Protein AF-A0A9N7N107-F1 (afdb_monomer_lite)

Foldseek 3Di:
DCVVVVVVCQQQDQDQLQRGGVVCLVPVDHDDDVVRPPPPPDPPDPDPVVVVVNVVSVVSSVVSNVVVVVVVCCVVCVPDDPDDDDVVDWDWDFDDPDQPDQDPNDDDPPDDRTDDRDD

Organism: Striga hermonthica (NCBI:txid68872)

pLDDT: mean 81.75, std 12.38, range [52.09, 97.12]

Radius of gyration: 25.06 Å; chains: 1; bounding box: 50×43×58 Å

Secondary structure (DSSP, 8-state):
--HHHHHHHHHHS-BTTTTB-HHHHHHSS---BTTB-TTTT-----SHHHHHHHHHHHHHHHHHHHHHHHHHHHHHHHT-------TT--EEEEPP--TT--BTTB-STT--SEEEEE-

Structure (mmCIF, N/CA/C/O backbone):
data_AF-A0A9N7N107-F1
#
_entry.id   AF-A0A9N7N107-F1
#
loop_
_atom_site.group_PDB
_atom_site.id
_atom_site.type_symbol
_atom_site.label_atom_id
_atom_site.label_a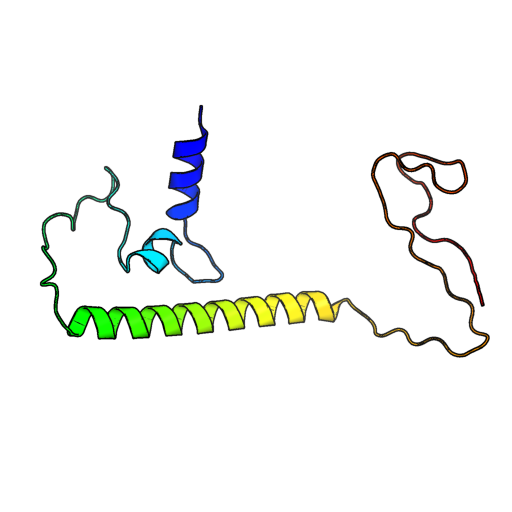lt_id
_atom_site.label_comp_id
_atom_site.label_asym_id
_atom_site.label_entity_id
_atom_site.label_seq_id
_atom_site.pdbx_PDB_ins_code
_atom_site.Cartn_x
_atom_site.Cartn_y
_atom_site.Cartn_z
_atom_site.occupancy
_atom_site.B_iso_or_equiv
_atom_site.auth_seq_id
_atom_site.auth_comp_id
_atom_site.auth_asym_id
_atom_site.auth_atom_id
_atom_site.pdbx_PDB_model_num
ATOM 1 N N . SER A 1 1 ? -5.199 25.669 -11.058 1.00 77.62 1 SER A N 1
ATOM 2 C CA . SER A 1 1 ? -5.452 24.364 -10.409 1.00 77.62 1 SER A CA 1
ATOM 3 C C . SER A 1 1 ? -4.115 23.656 -10.214 1.00 77.62 1 SER A C 1
ATOM 5 O O . SER A 1 1 ? -3.285 23.716 -11.107 1.00 77.62 1 SER A O 1
ATOM 7 N N . LEU A 1 2 ? -3.868 23.043 -9.049 1.00 92.62 2 LEU A N 1
ATOM 8 C CA . LEU A 1 2 ? -2.589 22.370 -8.719 1.00 92.62 2 LEU A CA 1
ATOM 9 C C . LEU A 1 2 ? -2.613 20.851 -8.958 1.00 92.62 2 LEU A C 1
ATOM 11 O O . LEU A 1 2 ? -1.586 20.190 -8.844 1.00 92.62 2 LEU A O 1
ATOM 15 N N . LEU A 1 3 ? -3.783 20.305 -9.294 1.00 95.00 3 LEU A N 1
ATOM 16 C CA . LEU A 1 3 ? -4.018 18.868 -9.417 1.00 95.00 3 LEU A CA 1
ATOM 17 C C . LEU A 1 3 ? -3.037 18.149 -10.369 1.00 95.00 3 LEU A C 1
ATOM 19 O O . LEU A 1 3 ? -2.500 17.129 -9.946 1.00 95.00 3 LEU A O 1
ATOM 23 N N . PRO A 1 4 ? -2.704 18.682 -11.566 1.00 91.81 4 PRO A N 1
ATOM 24 C CA . PRO A 1 4 ? -1.775 18.003 -12.476 1.00 91.81 4 PRO A CA 1
ATOM 25 C C . PRO A 1 4 ? -0.358 17.860 -11.903 1.00 91.81 4 PRO A C 1
ATOM 27 O O . PRO A 1 4 ? 0.306 16.850 -12.113 1.00 91.81 4 PRO A O 1
ATOM 30 N N . PHE A 1 5 ? 0.106 18.853 -11.138 1.00 89.25 5 PHE A N 1
ATOM 31 C CA . PHE A 1 5 ? 1.429 18.814 -10.510 1.00 89.25 5 PHE A CA 1
ATOM 32 C C . PHE A 1 5 ? 1.476 17.830 -9.341 1.00 89.25 5 PHE A C 1
ATOM 34 O O . PHE A 1 5 ? 2.474 17.137 -9.162 1.00 89.25 5 PHE A O 1
ATOM 41 N N . VAL A 1 6 ? 0.391 17.740 -8.564 1.00 93.88 6 VAL A N 1
ATOM 42 C CA . VAL A 1 6 ? 0.269 16.763 -7.472 1.00 93.88 6 VAL A CA 1
ATOM 43 C C . VAL A 1 6 ? 0.235 15.340 -8.024 1.00 93.88 6 VAL A C 1
ATOM 45 O O . VAL A 1 6 ? 0.939 14.475 -7.511 1.00 93.88 6 VAL A O 1
ATOM 48 N N . GLU A 1 7 ? -0.535 15.102 -9.086 1.00 92.88 7 GLU A N 1
ATOM 49 C CA . GLU A 1 7 ? -0.590 13.806 -9.764 1.00 92.88 7 GLU A CA 1
ATOM 50 C C . GLU A 1 7 ? 0.780 13.410 -10.327 1.00 92.88 7 GLU A C 1
ATOM 52 O O . GLU A 1 7 ? 1.251 12.297 -10.090 1.00 92.88 7 GLU A O 1
ATOM 57 N N . PHE A 1 8 ? 1.462 14.343 -11.000 1.00 90.44 8 PHE A N 1
ATOM 58 C CA . PHE A 1 8 ? 2.814 14.118 -11.500 1.00 90.44 8 PHE A CA 1
ATOM 59 C C . PHE A 1 8 ? 3.788 13.770 -10.367 1.00 90.44 8 PHE A C 1
ATOM 61 O O . PHE A 1 8 ? 4.532 12.798 -10.476 1.00 90.44 8 PHE A O 1
ATOM 68 N N . ALA A 1 9 ? 3.779 14.525 -9.266 1.00 91.00 9 ALA A N 1
ATOM 69 C CA . ALA A 1 9 ? 4.648 14.252 -8.126 1.00 91.00 9 ALA A CA 1
ATOM 70 C C . ALA A 1 9 ? 4.351 12.880 -7.499 1.00 91.00 9 ALA A C 1
ATOM 72 O O . ALA A 1 9 ? 5.279 12.127 -7.204 1.00 91.00 9 ALA A O 1
ATOM 73 N N . TYR A 1 10 ? 3.073 12.522 -7.342 1.00 92.81 10 TYR A N 1
ATOM 74 C CA . TYR A 1 10 ? 2.658 11.233 -6.786 1.00 92.81 10 TYR A CA 1
ATOM 75 C C . TYR A 1 10 ? 3.110 10.052 -7.656 1.00 92.81 10 TYR A C 1
ATOM 77 O O . TYR A 1 10 ? 3.730 9.119 -7.148 1.00 92.81 10 TYR A O 1
ATOM 85 N N . ASN A 1 11 ? 2.875 10.114 -8.970 1.00 92.62 11 ASN A N 1
ATOM 86 C CA . ASN A 1 11 ? 3.206 9.028 -9.899 1.00 92.62 11 ASN A CA 1
ATOM 87 C C . ASN A 1 11 ? 4.716 8.804 -10.071 1.00 92.62 11 ASN A C 1
ATOM 89 O O . ASN A 1 11 ? 5.128 7.710 -10.455 1.00 92.62 11 ASN A O 1
ATOM 93 N N . ASN A 1 12 ? 5.533 9.818 -9.779 1.00 90.88 12 ASN A N 1
ATOM 94 C CA . ASN A 1 12 ? 6.989 9.770 -9.925 1.00 90.88 12 ASN A CA 1
ATOM 95 C C . ASN A 1 12 ? 7.748 9.620 -8.602 1.00 90.88 12 ASN A C 1
ATOM 97 O O . ASN A 1 12 ? 8.967 9.466 -8.607 1.00 90.88 12 ASN A O 1
ATOM 101 N N . SER A 1 13 ? 7.051 9.655 -7.467 1.00 91.44 13 SER A N 1
ATOM 102 C CA . SER A 1 13 ? 7.672 9.427 -6.164 1.00 91.44 13 SER A CA 1
ATOM 103 C C . SER A 1 13 ? 7.871 7.937 -5.898 1.00 91.44 13 SER A C 1
ATOM 105 O O . SER A 1 13 ? 7.067 7.097 -6.301 1.00 91.44 13 SER A O 1
ATOM 107 N N . TYR A 1 14 ? 8.929 7.608 -5.157 1.00 92.19 14 TYR A N 1
ATOM 108 C CA . TYR A 1 14 ? 9.210 6.238 -4.740 1.00 92.19 14 TYR A CA 1
ATOM 109 C C . TYR A 1 14 ? 8.086 5.680 -3.857 1.00 92.19 14 TYR A C 1
ATOM 111 O O . TYR A 1 14 ? 7.740 6.265 -2.828 1.00 92.19 14 TYR A O 1
ATOM 119 N N . HIS A 1 15 ? 7.554 4.510 -4.219 1.00 93.88 15 HIS A N 1
ATOM 120 C CA . HIS A 1 15 ? 6.510 3.833 -3.460 1.00 93.88 15 HIS A CA 1
ATOM 121 C C . HIS A 1 15 ? 7.053 2.569 -2.780 1.00 93.88 15 HIS A C 1
ATOM 123 O O . HIS A 1 15 ? 7.367 1.566 -3.423 1.00 93.88 15 HIS A O 1
ATOM 129 N N . SER A 1 16 ? 7.112 2.580 -1.447 1.00 92.69 16 SER A N 1
ATOM 130 C CA . SER A 1 16 ? 7.769 1.539 -0.639 1.00 92.69 16 SER A CA 1
ATOM 131 C C . SER A 1 16 ? 7.232 0.117 -0.851 1.00 92.69 16 SER A C 1
ATOM 133 O O . SER A 1 16 ? 8.011 -0.832 -0.801 1.00 92.69 16 SER A O 1
ATOM 135 N N . SER A 1 17 ? 5.933 -0.058 -1.128 1.00 92.00 17 SER A N 1
ATOM 136 C CA . SER A 1 17 ? 5.339 -1.389 -1.354 1.00 92.00 17 SER A CA 1
ATOM 137 C C . SER A 1 17 ? 5.775 -2.051 -2.661 1.00 92.00 17 SER A C 1
ATOM 139 O O . SER A 1 17 ? 5.815 -3.274 -2.719 1.00 92.00 17 SER A O 1
ATOM 141 N N . ILE A 1 18 ? 6.085 -1.264 -3.696 1.00 90.31 18 ILE A N 1
ATOM 142 C CA . ILE A 1 18 ? 6.541 -1.761 -5.008 1.00 90.31 18 ILE A CA 1
ATOM 143 C C . ILE A 1 18 ? 8.038 -1.520 -5.224 1.00 90.31 18 ILE A C 1
ATOM 145 O O . ILE A 1 18 ? 8.603 -2.054 -6.172 1.00 90.31 18 ILE A O 1
ATOM 149 N N . GLN A 1 19 ? 8.684 -0.771 -4.325 1.00 92.06 19 GLN A N 1
ATOM 150 C CA . GLN A 1 19 ? 10.103 -0.410 -4.351 1.00 92.06 19 GLN A CA 1
ATOM 151 C C . GLN A 1 19 ? 10.549 0.277 -5.655 1.00 92.06 19 GLN A C 1
ATOM 153 O O . GLN A 1 19 ? 11.652 0.043 -6.142 1.00 92.06 19 GLN A O 1
ATOM 158 N N . MET A 1 20 ? 9.667 1.089 -6.236 1.00 92.31 20 MET A N 1
ATOM 159 C CA . MET A 1 20 ? 9.893 1.923 -7.424 1.00 92.31 20 MET A CA 1
ATOM 160 C C . MET A 1 20 ? 8.775 2.972 -7.515 1.00 92.31 20 MET A C 1
ATOM 162 O O . MET A 1 20 ? 7.845 2.948 -6.700 1.00 92.31 20 MET A O 1
ATOM 166 N N . ALA A 1 21 ? 8.846 3.899 -8.467 1.00 92.62 21 ALA A N 1
ATOM 167 C CA . ALA A 1 21 ? 7.738 4.819 -8.723 1.00 92.62 21 ALA A CA 1
ATOM 168 C C . ALA A 1 21 ? 6.586 4.126 -9.484 1.00 92.62 21 ALA A C 1
ATOM 170 O O . ALA A 1 21 ? 6.844 3.255 -10.319 1.00 92.62 21 ALA A O 1
ATOM 171 N N . PRO A 1 22 ? 5.312 4.510 -9.270 1.00 93.00 22 PRO A N 1
ATOM 172 C CA . PRO A 1 22 ? 4.193 4.009 -10.075 1.00 93.00 22 PRO A CA 1
ATOM 173 C C . PRO A 1 22 ? 4.392 4.187 -11.590 1.00 93.00 22 PRO A C 1
ATOM 175 O O . PRO A 1 22 ? 4.036 3.300 -12.362 1.00 93.00 22 PRO A O 1
ATOM 178 N N . TYR A 1 23 ? 5.007 5.293 -12.018 1.00 89.75 23 TYR A N 1
ATOM 179 C CA . TYR A 1 23 ? 5.370 5.522 -13.418 1.00 89.75 23 TYR A CA 1
ATOM 180 C C . TYR A 1 23 ? 6.367 4.476 -13.935 1.00 89.75 23 TYR A C 1
ATOM 182 O O . TYR A 1 23 ? 6.166 3.906 -15.006 1.00 89.75 23 TYR A O 1
ATOM 190 N N . GLU A 1 24 ? 7.417 4.188 -13.160 1.00 88.75 24 GLU A N 1
ATOM 191 C CA . GLU A 1 24 ? 8.420 3.169 -13.497 1.00 88.75 24 GLU A CA 1
ATOM 192 C C . GLU A 1 24 ? 7.787 1.782 -13.592 1.00 88.75 24 GLU A C 1
ATOM 194 O O . GLU A 1 24 ? 8.076 1.039 -14.523 1.00 88.75 24 GLU A O 1
ATOM 199 N N . ALA A 1 25 ? 6.866 1.462 -12.683 1.00 89.06 25 ALA A N 1
ATOM 200 C CA . ALA A 1 25 ? 6.134 0.202 -12.702 1.00 89.06 25 ALA A CA 1
ATOM 201 C C . ALA A 1 25 ? 5.244 0.044 -13.946 1.00 89.06 25 ALA A C 1
ATOM 203 O O . ALA A 1 25 ? 5.088 -1.067 -14.449 1.00 89.06 25 ALA A O 1
ATOM 204 N N . LEU A 1 26 ? 4.655 1.139 -14.437 1.00 86.25 26 LEU A N 1
ATOM 205 C CA . LEU A 1 26 ? 3.763 1.118 -15.598 1.00 86.25 26 LEU A CA 1
ATOM 206 C C . LEU A 1 26 ? 4.526 1.086 -16.927 1.00 86.25 26 LEU A C 1
ATOM 208 O O . LEU A 1 26 ? 4.132 0.370 -17.844 1.00 86.25 26 LEU A O 1
ATOM 212 N N . TYR A 1 27 ? 5.595 1.873 -17.043 1.00 82.88 27 TYR A N 1
ATOM 213 C CA . TYR A 1 27 ? 6.305 2.080 -18.308 1.00 82.88 27 TYR A CA 1
ATOM 214 C C . TYR A 1 27 ? 7.660 1.369 -18.385 1.00 82.88 27 TYR A C 1
ATOM 216 O O . TYR A 1 27 ? 8.321 1.444 -19.419 1.00 82.88 27 TYR A O 1
ATOM 224 N N . GLY A 1 28 ? 8.101 0.718 -17.305 1.00 80.00 28 GLY A N 1
ATOM 225 C CA . GLY A 1 28 ? 9.399 0.042 -17.223 1.00 80.00 28 GLY A CA 1
ATOM 226 C C . GLY A 1 28 ? 10.602 0.989 -17.280 1.00 80.00 28 GLY A C 1
ATOM 227 O O . GLY A 1 28 ? 11.721 0.543 -17.518 1.00 80.00 28 GLY A O 1
ATOM 228 N N . ARG A 1 29 ? 10.389 2.301 -17.116 1.00 78.81 29 ARG A N 1
ATOM 229 C CA . ARG A 1 29 ? 11.430 3.333 -17.226 1.00 78.81 29 ARG A CA 1
ATOM 230 C C . ARG A 1 29 ? 11.160 4.512 -16.303 1.00 78.81 29 ARG A C 1
ATOM 232 O O . ARG A 1 29 ? 10.009 4.793 -15.973 1.00 78.81 29 ARG A O 1
ATOM 239 N N . LYS A 1 30 ? 12.212 5.249 -15.955 1.00 82.12 30 LYS A N 1
ATOM 240 C CA . LYS A 1 30 ? 12.089 6.499 -15.195 1.00 82.12 30 LYS A CA 1
ATOM 241 C C . LYS A 1 30 ? 11.378 7.567 -16.022 1.00 82.12 30 LYS A C 1
ATOM 243 O O . LYS A 1 30 ? 11.501 7.599 -17.247 1.00 82.12 30 LYS A O 1
ATOM 248 N N . CYS A 1 31 ? 10.620 8.442 -15.366 1.00 78.25 31 CYS A N 1
ATOM 249 C CA . CYS A 1 31 ? 10.010 9.575 -16.053 1.00 78.25 31 CYS A CA 1
ATOM 250 C C . CYS A 1 31 ? 11.088 10.568 -16.483 1.00 78.25 31 CYS A C 1
ATOM 252 O O . CYS A 1 31 ? 11.860 11.047 -15.654 1.00 78.25 31 CYS A O 1
ATOM 254 N N . GLY A 1 32 ? 11.084 10.923 -17.769 1.00 71.31 32 GLY A N 1
ATOM 255 C CA . GLY A 1 32 ? 11.834 12.068 -18.271 1.00 71.31 32 GLY A CA 1
ATOM 256 C C . GLY A 1 32 ? 11.215 13.340 -17.705 1.00 71.31 32 GLY A C 1
ATOM 257 O O . GLY A 1 32 ? 10.146 13.765 -18.139 1.00 71.31 32 GLY A O 1
ATOM 258 N N . SER A 1 33 ? 11.842 13.911 -16.685 1.00 67.19 33 SER A N 1
ATOM 259 C CA . SER A 1 33 ? 11.516 15.254 -16.204 1.00 67.19 33 SER A CA 1
ATOM 260 C C . SER A 1 33 ? 12.571 16.223 -16.740 1.00 67.19 33 SER A C 1
ATOM 262 O O . SER A 1 33 ? 13.675 15.779 -17.045 1.00 67.19 33 SER A O 1
ATOM 264 N N . PRO A 1 34 ? 12.314 17.541 -16.808 1.00 62.72 34 PRO A N 1
ATOM 265 C CA . PRO A 1 34 ? 13.353 18.523 -17.140 1.00 62.72 34 PRO A CA 1
ATOM 266 C C . PRO A 1 34 ? 14.635 18.419 -16.288 1.00 62.72 34 PRO A C 1
ATOM 268 O O . PRO A 1 34 ? 15.668 18.940 -16.683 1.00 62.72 34 PRO A O 1
ATOM 271 N N . LEU A 1 35 ? 14.576 17.741 -15.133 1.00 59.19 35 LEU A N 1
ATOM 272 C CA . LEU A 1 35 ? 15.708 17.476 -14.240 1.00 59.19 35 LEU A CA 1
ATOM 273 C C . LEU A 1 35 ? 16.459 16.162 -14.544 1.00 59.19 35 LEU A C 1
ATOM 275 O O . LEU A 1 35 ? 17.530 15.948 -13.990 1.00 59.19 35 LEU A O 1
ATOM 279 N N . TYR A 1 36 ? 15.911 15.273 -15.379 1.00 56.34 36 TYR A N 1
ATOM 280 C CA . TYR A 1 36 ? 16.480 13.963 -15.715 1.00 56.34 36 TYR A CA 1
ATOM 281 C C . TYR A 1 36 ? 16.212 13.669 -17.200 1.00 56.34 36 TYR A C 1
ATOM 283 O O . TYR A 1 36 ? 15.189 13.080 -17.556 1.00 56.34 36 TYR A O 1
ATOM 291 N N . TRP A 1 37 ? 17.096 14.175 -18.067 1.00 58.31 37 TRP A N 1
ATOM 292 C CA . TRP A 1 37 ? 16.936 14.171 -19.531 1.00 58.31 37 TRP A CA 1
ATOM 293 C C . TRP A 1 37 ? 17.736 13.070 -20.246 1.00 58.31 37 TRP A C 1
ATOM 295 O O . TRP A 1 37 ? 17.815 13.071 -21.473 1.00 58.31 37 TRP A O 1
ATOM 305 N N . ASP A 1 38 ? 18.328 12.132 -19.507 1.00 55.44 38 ASP A N 1
ATOM 306 C CA . ASP A 1 38 ? 19.438 11.332 -20.040 1.00 55.44 38 ASP A CA 1
ATOM 307 C C . ASP A 1 38 ? 19.046 10.206 -21.019 1.00 55.44 38 ASP A C 1
ATOM 309 O O . ASP A 1 38 ? 19.911 9.736 -21.748 1.00 55.44 38 ASP A O 1
ATOM 313 N N . ASP A 1 39 ? 17.761 9.843 -21.161 1.00 54.31 39 ASP A N 1
ATOM 314 C CA . ASP A 1 39 ? 17.376 8.635 -21.929 1.00 54.31 39 ASP A CA 1
ATOM 315 C C . ASP A 1 39 ? 16.396 8.863 -23.099 1.00 54.31 39 ASP A C 1
ATOM 317 O O . ASP A 1 39 ? 15.944 7.911 -23.739 1.00 54.31 39 ASP A O 1
ATOM 321 N N . VAL A 1 40 ? 16.034 10.110 -23.431 1.00 54.03 40 VAL A N 1
ATOM 322 C CA . VAL A 1 40 ? 14.987 10.389 -24.449 1.00 54.03 40 VAL A CA 1
ATOM 323 C C . VAL A 1 40 ? 15.423 10.007 -25.883 1.00 54.03 40 VAL A C 1
ATOM 325 O O . VAL A 1 40 ? 14.603 9.983 -26.801 1.00 54.03 40 VAL A O 1
ATOM 328 N N . GLY A 1 41 ? 16.699 9.661 -26.090 1.00 52.09 41 GLY A N 1
ATOM 329 C CA . GLY A 1 41 ? 17.269 9.319 -27.397 1.00 52.09 41 GLY A CA 1
ATOM 330 C C . GLY A 1 41 ? 17.296 7.830 -27.760 1.00 52.09 41 GLY A C 1
ATOM 331 O O . GLY A 1 41 ? 17.405 7.510 -28.946 1.00 52.09 41 GLY A O 1
ATOM 332 N N . GLU A 1 42 ? 17.181 6.903 -26.803 1.00 53.09 42 GLU A N 1
ATOM 333 C CA . GL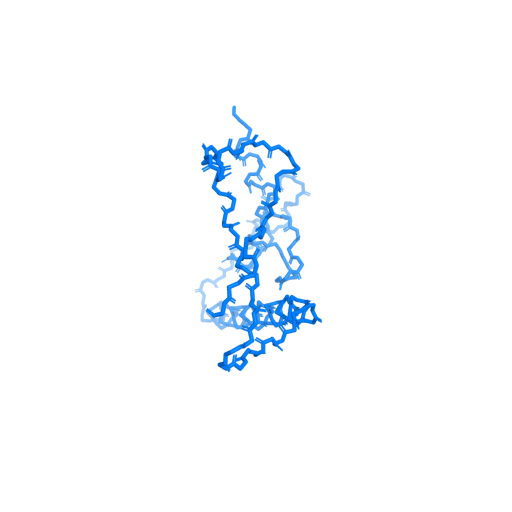U A 1 42 ? 17.273 5.473 -27.116 1.00 53.09 42 GLU A CA 1
ATOM 334 C C . GLU A 1 42 ? 15.915 4.937 -27.580 1.00 53.09 42 GLU A C 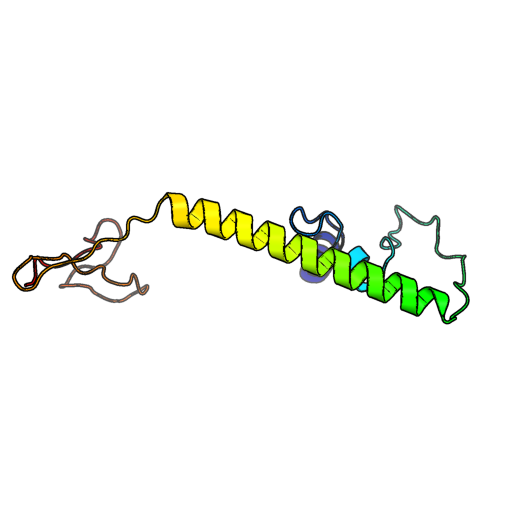1
ATOM 336 O O . GLU A 1 42 ? 15.039 4.533 -26.810 1.00 53.09 42 GLU A O 1
ATOM 341 N N . ARG A 1 43 ? 15.723 4.947 -28.899 1.00 55.00 43 ARG A N 1
ATOM 342 C CA . ARG A 1 43 ? 14.605 4.286 -29.569 1.00 55.00 43 ARG A CA 1
ATOM 343 C C . ARG A 1 43 ? 14.744 2.774 -29.347 1.00 55.00 43 ARG A C 1
ATOM 345 O O . ARG A 1 43 ? 15.320 2.080 -30.180 1.00 55.00 43 ARG A O 1
ATOM 352 N N . ARG A 1 44 ? 14.247 2.265 -28.210 1.00 59.16 44 ARG A N 1
ATOM 353 C CA . ARG A 1 44 ? 14.204 0.823 -27.927 1.00 59.16 44 ARG A CA 1
ATOM 354 C C . ARG A 1 44 ? 13.523 0.129 -29.101 1.00 59.16 44 ARG A C 1
ATOM 356 O O . ARG A 1 44 ? 12.379 0.432 -29.445 1.00 59.16 44 ARG A O 1
ATOM 363 N N . VAL A 1 45 ? 14.261 -0.770 -29.740 1.00 57.78 45 VAL A N 1
ATOM 364 C CA . VAL A 1 45 ? 13.758 -1.604 -30.826 1.00 57.78 45 VAL A CA 1
ATOM 365 C C . VAL A 1 45 ? 12.593 -2.418 -30.264 1.00 57.78 45 VAL A C 1
ATOM 367 O O . VAL A 1 45 ? 12.773 -3.227 -29.356 1.00 57.78 45 VAL A O 1
ATOM 370 N N . LEU A 1 46 ? 11.388 -2.148 -30.766 1.00 62.91 46 LEU A N 1
ATOM 371 C CA . LEU A 1 46 ? 10.155 -2.861 -30.436 1.00 62.91 46 LEU A CA 1
ATOM 372 C C . LEU A 1 46 ? 10.309 -4.320 -30.889 1.00 62.91 46 LEU A C 1
ATOM 374 O O . LEU A 1 46 ? 10.092 -4.636 -32.055 1.00 62.91 46 LEU A O 1
ATOM 378 N N . GLY A 1 47 ? 10.754 -5.194 -29.988 1.00 70.69 47 GLY A N 1
ATOM 379 C CA . GLY A 1 47 ? 11.014 -6.602 -30.280 1.00 70.69 47 GLY A CA 1
ATOM 380 C C . GLY A 1 47 ? 10.610 -7.537 -29.134 1.00 70.69 47 GLY A C 1
ATOM 381 O O . GLY A 1 47 ? 10.239 -7.065 -28.058 1.00 70.69 47 GLY A O 1
ATOM 382 N N . PRO A 1 48 ? 10.710 -8.865 -29.337 1.00 77.00 48 PRO A N 1
ATOM 383 C CA . PRO A 1 48 ? 10.279 -9.889 -28.374 1.00 77.00 48 PRO A CA 1
ATOM 384 C C . PRO A 1 48 ? 10.904 -9.750 -26.978 1.00 77.00 48 PRO A C 1
ATOM 386 O O . PRO A 1 48 ? 10.229 -9.980 -25.981 1.00 77.00 48 PRO A O 1
ATOM 389 N N . LYS A 1 49 ? 12.153 -9.270 -26.902 1.00 76.38 49 LYS A N 1
ATOM 390 C CA . LYS A 1 49 ? 12.869 -9.019 -25.639 1.00 76.38 49 LYS A CA 1
ATOM 391 C C . LYS A 1 49 ? 12.143 -8.047 -24.706 1.00 76.38 49 LYS A C 1
ATOM 393 O O . LYS A 1 49 ? 12.158 -8.236 -23.498 1.00 76.38 49 LYS A O 1
ATOM 398 N N . LEU A 1 50 ? 11.465 -7.034 -25.251 1.00 75.38 50 LEU A N 1
ATOM 399 C CA . LEU A 1 50 ? 10.697 -6.091 -24.434 1.00 75.38 50 LEU A CA 1
ATOM 400 C C . LEU A 1 50 ? 9.501 -6.786 -23.772 1.00 75.38 50 LEU A C 1
ATOM 402 O O . LEU A 1 50 ? 9.158 -6.479 -22.636 1.00 75.38 50 LEU A O 1
ATOM 406 N N . ILE A 1 51 ? 8.871 -7.731 -24.473 1.00 79.31 51 ILE A N 1
ATOM 407 C CA . ILE A 1 51 ? 7.738 -8.489 -23.938 1.00 79.31 51 ILE A CA 1
ATOM 408 C C . ILE A 1 51 ? 8.215 -9.349 -22.764 1.00 79.31 51 ILE A C 1
ATOM 410 O O . ILE A 1 51 ? 7.605 -9.301 -21.700 1.00 79.31 51 ILE A O 1
ATOM 414 N N . GLU A 1 52 ? 9.336 -10.053 -22.916 1.00 82.75 52 GLU A N 1
ATOM 415 C CA . GLU A 1 52 ? 9.952 -10.841 -21.838 1.00 82.75 52 GLU A CA 1
ATOM 416 C C . GLU A 1 52 ? 10.286 -9.964 -20.616 1.00 82.75 52 GLU A C 1
ATOM 418 O O . GLU A 1 52 ? 9.800 -10.238 -19.518 1.00 82.75 52 GLU A O 1
ATOM 423 N N . GLU A 1 53 ? 10.982 -8.837 -20.819 1.00 80.75 53 GLU A N 1
ATOM 424 C CA . GLU A 1 53 ? 11.305 -7.872 -19.753 1.00 80.75 53 GLU A CA 1
ATOM 425 C C . GLU A 1 53 ? 10.051 -7.339 -19.036 1.00 80.75 53 GLU A C 1
ATOM 427 O O . GLU A 1 53 ? 10.052 -7.159 -17.813 1.00 80.75 53 GLU A O 1
ATOM 432 N N . THR A 1 54 ? 8.966 -7.069 -19.773 1.00 81.25 54 THR A N 1
ATOM 433 C CA . THR A 1 54 ? 7.714 -6.576 -19.174 1.00 81.25 54 THR A CA 1
ATOM 434 C C . THR A 1 54 ? 7.009 -7.647 -18.348 1.00 81.25 54 THR A C 1
ATOM 436 O O . THR A 1 54 ? 6.486 -7.340 -17.277 1.00 81.25 54 THR A O 1
ATOM 439 N N . VAL A 1 55 ? 7.017 -8.905 -18.799 1.00 87.56 55 VAL A N 1
ATOM 440 C CA . VAL A 1 55 ? 6.426 -10.030 -18.061 1.00 87.56 55 VAL A CA 1
ATOM 441 C C . VAL A 1 55 ? 7.159 -10.244 -16.738 1.00 87.56 55 VAL A C 1
ATOM 443 O O . VAL A 1 55 ? 6.509 -10.369 -15.697 1.00 87.56 55 VAL A O 1
ATOM 446 N N . GLU A 1 56 ? 8.491 -10.200 -16.753 1.00 88.25 56 GLU A N 1
ATOM 447 C CA . GLU A 1 56 ? 9.315 -10.293 -15.543 1.00 88.25 56 GLU A CA 1
ATOM 448 C C . GLU A 1 56 ? 9.033 -9.147 -14.563 1.00 88.25 56 GLU A C 1
ATOM 450 O O . GLU A 1 56 ? 8.821 -9.382 -13.369 1.00 88.25 56 GLU A O 1
ATOM 455 N N . HIS A 1 57 ? 8.950 -7.907 -15.058 1.00 85.62 57 HIS A N 1
ATOM 456 C CA . HIS A 1 57 ? 8.609 -6.748 -14.228 1.00 85.62 57 HIS A CA 1
ATOM 457 C C . HIS A 1 57 ? 7.218 -6.866 -13.600 1.00 85.62 57 HIS A C 1
ATOM 459 O O . HIS A 1 57 ? 7.052 -6.581 -12.411 1.00 85.62 57 HIS A O 1
ATOM 465 N N . VAL A 1 58 ? 6.213 -7.3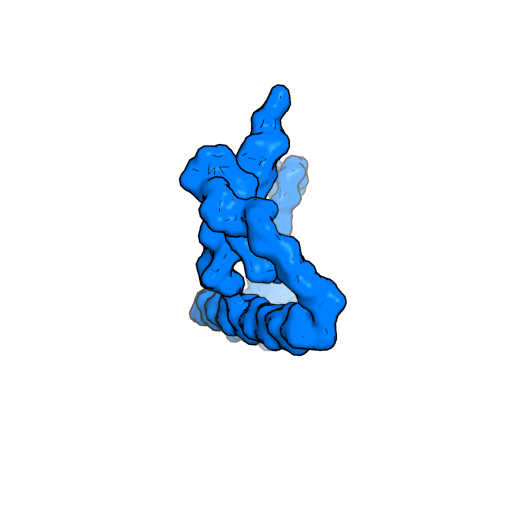06 -14.363 1.00 89.50 58 VAL A N 1
ATOM 466 C CA . VAL A 1 58 ? 4.849 -7.501 -13.849 1.00 89.50 58 VAL A CA 1
ATOM 467 C C . VAL A 1 58 ? 4.833 -8.551 -12.742 1.00 89.50 58 VAL A C 1
ATOM 469 O O . VAL A 1 58 ? 4.181 -8.346 -11.712 1.00 89.50 58 VAL A O 1
ATOM 472 N N . GLU A 1 59 ? 5.554 -9.656 -12.917 1.00 93.06 59 GLU A N 1
ATOM 473 C CA . GLU A 1 59 ? 5.624 -10.700 -11.899 1.00 93.06 59 GLU A CA 1
ATOM 474 C C . GLU A 1 59 ? 6.327 -10.201 -10.629 1.00 93.06 59 GLU A C 1
ATOM 476 O O . GLU A 1 59 ? 5.810 -10.382 -9.522 1.00 93.06 59 GLU A O 1
ATOM 481 N N . LEU A 1 60 ? 7.426 -9.455 -10.772 1.00 92.25 60 LEU A N 1
ATOM 482 C CA . LEU A 1 60 ? 8.115 -8.812 -9.653 1.00 92.25 60 LEU A CA 1
ATOM 483 C C . LEU A 1 60 ? 7.193 -7.854 -8.880 1.00 92.25 60 LEU A C 1
ATOM 485 O O . LEU A 1 60 ? 7.137 -7.897 -7.647 1.00 92.25 60 LEU A O 1
ATOM 489 N N . ILE A 1 61 ? 6.438 -7.003 -9.581 1.00 92.00 61 ILE A N 1
ATOM 490 C CA . ILE A 1 61 ? 5.497 -6.058 -8.960 1.00 92.00 61 ILE A CA 1
ATOM 491 C C . ILE A 1 61 ? 4.418 -6.815 -8.179 1.00 92.00 61 ILE A C 1
ATOM 493 O O . ILE A 1 61 ? 4.127 -6.468 -7.030 1.00 92.00 61 ILE A O 1
ATOM 497 N N . ARG A 1 62 ? 3.852 -7.884 -8.754 1.00 94.25 62 ARG A N 1
ATOM 498 C CA . ARG A 1 62 ? 2.852 -8.728 -8.079 1.00 94.25 62 ARG A CA 1
ATOM 499 C C . ARG A 1 62 ? 3.406 -9.354 -6.806 1.00 94.25 62 ARG A C 1
ATOM 501 O O . ARG A 1 62 ? 2.733 -9.326 -5.775 1.00 94.25 62 ARG A O 1
ATOM 508 N N . GLN A 1 63 ? 4.625 -9.885 -6.853 1.00 96.25 63 GLN A N 1
ATOM 509 C CA . GLN A 1 63 ? 5.284 -10.464 -5.683 1.00 96.25 63 GLN A CA 1
ATOM 510 C C . GLN A 1 63 ? 5.506 -9.420 -4.583 1.00 96.25 63 GLN A C 1
ATOM 512 O O . GLN A 1 63 ? 5.163 -9.660 -3.424 1.00 96.25 63 GLN A O 1
ATOM 517 N N . ARG A 1 64 ? 6.003 -8.228 -4.936 1.00 95.31 64 ARG A N 1
ATOM 518 C CA . ARG A 1 64 ? 6.210 -7.127 -3.981 1.00 95.31 64 ARG A CA 1
ATOM 519 C C . ARG A 1 64 ? 4.901 -6.670 -3.335 1.00 95.31 64 ARG A C 1
ATOM 521 O O . ARG A 1 64 ? 4.839 -6.537 -2.111 1.00 95.31 64 ARG A O 1
ATOM 528 N N . LEU A 1 65 ? 3.834 -6.525 -4.125 1.00 95.25 65 LEU A N 1
ATOM 529 C CA . LEU A 1 65 ? 2.502 -6.185 -3.618 1.00 95.25 65 LEU A CA 1
ATOM 530 C C . LEU A 1 65 ? 1.956 -7.248 -2.662 1.00 95.25 65 LEU A C 1
ATOM 532 O O . LEU A 1 65 ? 1.462 -6.889 -1.594 1.00 95.25 65 LEU A O 1
ATOM 536 N N . ARG A 1 66 ? 2.091 -8.540 -2.991 1.00 97.12 66 ARG A N 1
ATOM 537 C CA . ARG A 1 66 ? 1.696 -9.638 -2.090 1.00 97.12 66 ARG A CA 1
ATOM 538 C C . ARG A 1 66 ? 2.447 -9.561 -0.764 1.00 97.12 66 ARG A C 1
ATOM 540 O O . ARG A 1 66 ? 1.825 -9.622 0.290 1.00 97.12 66 ARG A O 1
ATOM 547 N N . THR A 1 67 ? 3.761 -9.352 -0.795 1.00 96.19 67 THR A N 1
ATOM 548 C CA . THR A 1 67 ? 4.571 -9.213 0.424 1.00 96.19 67 THR A CA 1
ATOM 549 C C . THR A 1 67 ? 4.142 -8.005 1.256 1.00 96.19 67 THR A C 1
ATOM 551 O O . THR A 1 67 ? 3.978 -8.120 2.471 1.00 96.19 67 THR A O 1
ATOM 554 N N . ALA A 1 68 ? 3.909 -6.850 0.628 1.00 95.44 68 ALA A N 1
ATOM 555 C CA . ALA A 1 68 ? 3.420 -5.662 1.323 1.00 95.44 68 ALA A CA 1
ATOM 556 C C . ALA A 1 68 ? 2.040 -5.899 1.959 1.00 95.44 68 ALA A C 1
ATOM 558 O O . ALA A 1 68 ? 1.835 -5.554 3.121 1.00 95.44 68 ALA A O 1
ATOM 559 N N . GLN A 1 69 ? 1.118 -6.542 1.236 1.00 96.19 69 GLN A N 1
ATOM 560 C CA . GLN A 1 69 ? -0.200 -6.922 1.747 1.00 96.19 69 GLN A CA 1
ATOM 561 C C . GLN A 1 69 ? -0.105 -7.886 2.929 1.00 96.19 69 GLN A C 1
ATOM 563 O O . GLN A 1 69 ? -0.741 -7.645 3.952 1.00 96.19 69 GLN A O 1
ATOM 568 N N . SER A 1 70 ? 0.730 -8.923 2.839 1.00 96.50 70 SER A N 1
ATOM 569 C CA . SER A 1 70 ? 0.964 -9.864 3.939 1.00 96.50 70 SER A CA 1
ATOM 570 C C . SER A 1 70 ? 1.519 -9.169 5.179 1.00 96.50 70 SER A C 1
ATOM 572 O O . SER A 1 70 ? 1.065 -9.445 6.286 1.00 96.50 70 SER A O 1
ATOM 574 N N . ARG A 1 71 ? 2.447 -8.215 5.014 1.00 93.81 71 ARG A N 1
ATOM 575 C CA . ARG A 1 71 ? 2.967 -7.404 6.128 1.00 93.81 71 ARG A CA 1
ATOM 576 C C . ARG A 1 71 ? 1.874 -6.550 6.763 1.00 93.81 71 ARG A C 1
ATOM 578 O O . ARG A 1 71 ? 1.716 -6.587 7.978 1.00 93.81 71 ARG A O 1
ATOM 585 N N . MET A 1 72 ? 1.098 -5.826 5.952 1.00 92.56 72 MET A N 1
ATOM 586 C CA . MET A 1 72 ? -0.020 -5.009 6.442 1.00 92.56 72 MET A CA 1
ATOM 587 C C . MET A 1 72 ? -1.047 -5.857 7.194 1.00 92.56 72 MET A C 1
ATOM 589 O O . MET A 1 72 ? -1.482 -5.466 8.275 1.00 92.56 72 MET A O 1
ATOM 593 N N . LYS A 1 73 ? -1.393 -7.029 6.649 1.00 93.69 73 LYS A N 1
ATOM 594 C CA . LYS A 1 73 ? -2.284 -7.996 7.290 1.00 93.69 73 LYS A CA 1
ATOM 595 C C . LYS A 1 73 ? -1.708 -8.468 8.622 1.00 93.69 73 LYS A C 1
ATOM 597 O O . LYS A 1 73 ? -2.382 -8.352 9.632 1.00 93.69 73 LYS A O 1
ATOM 602 N N . SER A 1 74 ? -0.451 -8.909 8.646 1.00 93.12 74 SER A N 1
ATOM 603 C CA . SER A 1 74 ? 0.208 -9.370 9.870 1.00 93.12 74 SER A CA 1
ATOM 604 C C . SER A 1 74 ? 0.214 -8.301 10.963 1.00 93.12 74 SER A C 1
ATOM 606 O O . SER A 1 74 ? -0.089 -8.619 12.107 1.00 93.12 74 SER A O 1
ATOM 608 N N . THR A 1 75 ? 0.527 -7.043 10.637 1.00 90.44 75 THR A N 1
ATOM 609 C CA . THR A 1 75 ? 0.477 -5.940 11.609 1.00 90.44 75 THR A CA 1
ATOM 610 C C . THR A 1 75 ? -0.951 -5.665 12.079 1.00 90.44 75 THR A C 1
ATOM 612 O O . THR A 1 75 ? -1.177 -5.472 13.271 1.00 90.44 75 THR A O 1
ATOM 615 N N . ALA A 1 76 ? -1.925 -5.649 11.164 1.00 88.19 76 ALA A N 1
ATOM 616 C CA . ALA A 1 76 ? -3.322 -5.401 11.506 1.00 88.19 76 ALA A CA 1
ATOM 617 C C . ALA A 1 76 ? -3.917 -6.515 12.382 1.00 88.19 76 ALA A C 1
ATOM 619 O O . ALA A 1 76 ? -4.659 -6.215 13.317 1.00 88.19 76 ALA A O 1
ATOM 620 N N . ASP A 1 77 ? -3.583 -7.770 12.089 1.00 91.12 77 ASP A N 1
ATOM 621 C CA . ASP A 1 77 ? -4.083 -8.951 12.790 1.00 91.12 77 ASP A CA 1
ATOM 622 C C . ASP A 1 77 ? -3.386 -9.143 14.142 1.00 91.12 77 ASP A C 1
ATOM 624 O O . ASP A 1 77 ? -4.031 -9.580 15.086 1.00 91.12 77 ASP A O 1
ATOM 628 N N . HIS A 1 78 ? -2.125 -8.720 14.300 1.00 86.50 78 HIS A N 1
ATOM 629 C CA . HIS A 1 78 ? -1.402 -8.814 15.579 1.00 86.50 78 HIS A CA 1
ATOM 630 C C . HIS A 1 78 ? -2.115 -8.104 16.746 1.00 86.50 78 HIS A C 1
ATOM 632 O O . HIS A 1 78 ? -1.959 -8.481 17.905 1.00 86.50 7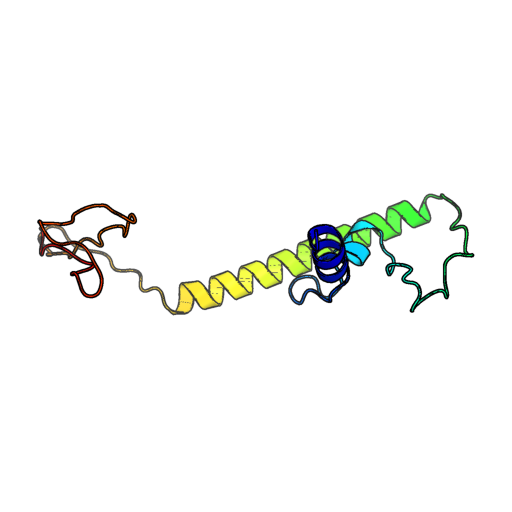8 HIS A O 1
ATOM 638 N N . HIS A 1 79 ? -2.919 -7.078 16.450 1.00 75.81 79 HIS A N 1
ATOM 639 C CA . HIS A 1 79 ? -3.698 -6.339 17.447 1.00 75.81 79 HIS A CA 1
ATOM 640 C C . HIS A 1 79 ? -5.162 -6.787 17.548 1.00 75.81 79 HIS A C 1
ATOM 642 O O . HIS A 1 79 ? -5.923 -6.219 18.335 1.00 75.81 79 HIS A O 1
ATOM 648 N N . ARG A 1 80 ? -5.580 -7.776 16.754 1.00 83.56 80 ARG A N 1
ATOM 649 C CA . ARG A 1 80 ? -6.918 -8.366 16.820 1.00 83.56 80 ARG A CA 1
ATOM 650 C C . ARG A 1 80 ? -6.862 -9.594 17.716 1.00 83.56 80 ARG A C 1
ATOM 652 O O . ARG A 1 80 ? -5.932 -10.386 17.647 1.00 83.56 80 ARG A O 1
ATOM 659 N N . ARG A 1 81 ? -7.858 -9.729 18.584 1.00 81.50 81 ARG A N 1
ATOM 660 C CA . ARG A 1 81 ? -8.092 -10.954 19.346 1.00 81.50 81 ARG A CA 1
ATOM 661 C C . ARG A 1 81 ? -9.356 -11.570 18.791 1.00 81.50 81 ARG A C 1
ATOM 663 O O . ARG A 1 81 ? -10.356 -10.860 18.671 1.00 81.50 81 ARG A O 1
ATOM 670 N N . ASP A 1 82 ? -9.298 -12.853 18.475 1.00 79.75 82 ASP A N 1
ATOM 671 C CA . ASP A 1 82 ? -10.512 -13.610 18.225 1.00 79.75 82 ASP A CA 1
ATOM 672 C C . ASP A 1 82 ? -11.238 -13.736 19.564 1.00 79.75 82 ASP A C 1
ATOM 674 O O . ASP A 1 82 ? -10.748 -14.361 20.503 1.00 79.75 82 ASP A O 1
ATOM 678 N N . ILE A 1 83 ? -12.361 -13.030 19.678 1.00 83.19 83 ILE A N 1
ATOM 679 C CA . ILE A 1 83 ? -13.261 -13.120 20.823 1.00 83.19 83 ILE A CA 1
ATOM 680 C C . ILE A 1 83 ? -14.437 -13.959 20.346 1.00 83.19 83 ILE A C 1
ATOM 682 O O . ILE A 1 83 ? -15.143 -13.568 19.415 1.00 83.19 83 ILE A O 1
ATOM 686 N N . GLN A 1 84 ? -14.602 -15.124 20.957 1.00 85.62 84 GLN A N 1
ATOM 687 C CA . GLN A 1 84 ? -15.792 -15.950 20.816 1.00 85.62 84 GLN A CA 1
ATOM 688 C C . GLN A 1 84 ? -16.665 -15.711 22.045 1.00 85.62 84 GLN A C 1
ATOM 690 O O . GLN A 1 84 ? -16.126 -15.487 23.126 1.00 85.62 84 GLN A O 1
ATOM 695 N N . PHE A 1 85 ? -17.980 -15.715 21.849 1.00 86.31 85 PHE A N 1
ATOM 696 C CA . PHE A 1 85 ? -18.958 -15.585 22.924 1.00 86.31 85 PHE A CA 1
ATOM 697 C C . PHE A 1 85 ? -19.774 -16.876 22.997 1.00 86.31 85 PHE A C 1
ATOM 699 O O . PHE A 1 85 ? -20.162 -17.407 21.950 1.00 86.31 85 PHE A O 1
ATOM 706 N N . GLU A 1 86 ? -20.026 -17.378 24.202 1.00 90.69 86 GLU A N 1
ATOM 707 C CA . GLU A 1 86 ? -20.954 -18.491 24.426 1.00 90.69 86 GLU A CA 1
ATOM 708 C C . GLU A 1 86 ? -22.405 -18.000 24.547 1.00 90.69 86 GLU A C 1
ATOM 710 O O . GLU A 1 86 ? -22.674 -16.832 24.827 1.00 90.69 86 GLU A O 1
ATOM 715 N N . VAL A 1 87 ? -23.371 -18.900 24.326 1.00 89.44 87 VAL A N 1
ATOM 716 C CA . VAL A 1 87 ? -24.793 -18.578 24.525 1.00 89.44 87 VAL A CA 1
ATOM 717 C C . VAL A 1 87 ? -25.019 -18.274 26.008 1.00 89.44 87 VAL A C 1
ATOM 719 O O . VAL A 1 87 ? -24.757 -19.129 26.852 1.00 89.44 87 VAL A O 1
ATOM 722 N N . GLY A 1 88 ? -25.505 -17.070 26.316 1.00 90.31 88 GLY A N 1
ATOM 723 C CA . GLY A 1 88 ? -25.669 -16.581 27.688 1.00 90.31 88 GLY A CA 1
ATOM 724 C C . GLY A 1 88 ? -24.581 -15.600 28.146 1.00 90.31 88 GLY A C 1
ATOM 725 O O . GLY A 1 88 ? -24.722 -14.984 29.205 1.00 90.31 88 GLY A O 1
ATOM 726 N N . GLU A 1 89 ? -23.501 -15.415 27.376 1.00 93.25 89 GLU A N 1
ATOM 727 C CA . GLU A 1 89 ? -22.487 -14.401 27.671 1.00 93.25 89 GLU A CA 1
ATOM 728 C C . GLU A 1 89 ? -22.900 -13.024 27.169 1.00 93.25 89 GLU A C 1
ATOM 730 O O . GLU A 1 89 ? -23.304 -12.851 26.020 1.00 93.25 89 GLU A O 1
ATOM 735 N N . GLN A 1 90 ? -22.715 -12.006 28.010 1.00 91.19 90 GLN A N 1
ATOM 736 C CA . GLN A 1 90 ? -23.091 -10.665 27.606 1.00 91.19 90 GLN A CA 1
ATOM 737 C C . GLN A 1 90 ? -21.995 -9.955 26.800 1.00 91.19 90 GLN A C 1
ATOM 739 O O . GLN A 1 90 ? -20.840 -9.860 27.224 1.00 91.19 90 GLN A O 1
ATOM 744 N N . ALA A 1 91 ? -22.375 -9.353 25.674 1.00 89.81 91 ALA A N 1
ATOM 745 C CA . ALA A 1 91 ? -21.482 -8.622 24.785 1.00 89.81 91 ALA A CA 1
ATOM 746 C C . ALA A 1 91 ? -21.890 -7.151 24.619 1.00 89.81 91 ALA A C 1
ATOM 748 O O . ALA A 1 91 ? -23.063 -6.769 24.646 1.00 89.81 91 ALA A O 1
ATOM 749 N N . PHE A 1 92 ? -20.892 -6.298 24.388 1.00 89.50 92 PHE A N 1
ATOM 750 C CA . PHE A 1 92 ? -21.110 -4.913 23.985 1.00 89.50 92 PHE A CA 1
ATOM 751 C C . PHE A 1 92 ? -21.032 -4.780 22.462 1.00 89.50 92 PHE A C 1
ATOM 753 O O . PHE A 1 92 ? -19.998 -5.060 21.852 1.00 89.50 92 PHE A O 1
ATOM 760 N N . LEU A 1 93 ? -22.089 -4.263 21.835 1.00 86.12 93 LEU A N 1
ATOM 761 C CA . LEU A 1 93 ? -22.120 -4.038 20.394 1.00 86.12 93 LEU A CA 1
ATOM 762 C C . LEU A 1 93 ? -21.475 -2.693 20.043 1.00 86.12 93 LEU A C 1
ATOM 764 O O . LEU A 1 93 ? -21.862 -1.636 20.549 1.00 86.12 93 LEU A O 1
ATOM 768 N N . ARG A 1 94 ? -20.496 -2.709 19.134 1.00 84.38 94 ARG A N 1
ATOM 769 C CA . ARG A 1 94 ? -19.878 -1.487 18.606 1.00 84.38 94 ARG A CA 1
ATOM 770 C C . ARG A 1 94 ? -20.829 -0.788 17.639 1.00 84.38 94 ARG A C 1
ATOM 772 O O . ARG A 1 94 ? -21.218 -1.350 16.622 1.00 84.38 94 ARG A O 1
ATOM 779 N N . VAL A 1 95 ? -21.119 0.484 17.887 1.00 78.38 95 VAL A N 1
ATOM 780 C CA . VAL A 1 95 ? -21.991 1.281 17.017 1.00 78.38 95 VAL A CA 1
ATOM 781 C C . VAL A 1 95 ? -21.161 1.990 15.946 1.00 78.38 95 VAL A C 1
ATOM 783 O O . VAL A 1 95 ? -20.188 2.689 16.257 1.00 78.38 95 VAL A O 1
ATOM 786 N N . SER A 1 96 ? -21.550 1.870 14.674 1.00 70.81 96 SER A N 1
ATOM 787 C CA . SER A 1 96 ? -20.861 2.548 13.571 1.00 70.81 96 SER A CA 1
ATOM 788 C C . SER A 1 96 ? -20.983 4.076 13.708 1.00 70.81 96 SER A C 1
ATOM 790 O O . SER A 1 96 ? -22.066 4.612 13.957 1.00 70.81 96 SER A O 1
ATOM 792 N N . PRO A 1 97 ? -19.872 4.831 13.623 1.00 65.94 97 PRO A N 1
ATOM 793 C CA . PRO A 1 97 ? -19.915 6.279 13.674 1.00 65.94 97 PRO A CA 1
ATOM 794 C C . PRO A 1 97 ? -20.289 6.856 12.317 1.00 65.94 97 PRO A C 1
ATOM 796 O O . PRO A 1 97 ? -19.444 7.405 11.619 1.00 65.94 97 PRO A O 1
ATOM 799 N N . PHE A 1 98 ? -21.566 6.778 11.95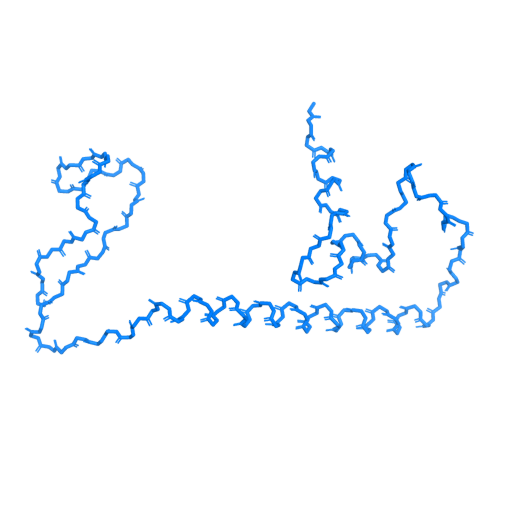6 1.00 66.88 98 PHE A N 1
ATOM 800 C CA . PHE A 1 98 ? -22.058 7.603 10.863 1.00 66.88 98 PHE A CA 1
ATOM 801 C C . PHE A 1 98 ? -22.130 9.063 11.313 1.00 66.88 98 PHE A C 1
ATOM 803 O O . PHE A 1 98 ? -22.711 9.411 12.347 1.00 66.88 98 PHE A O 1
ATOM 810 N N . ARG A 1 99 ? -21.480 9.936 10.542 1.00 62.66 99 ARG A N 1
ATOM 811 C CA . ARG A 1 99 ? -21.449 11.376 10.794 1.00 62.66 99 ARG A CA 1
ATOM 812 C C . ARG A 1 99 ? -22.877 11.916 10.706 1.00 62.66 99 ARG A C 1
ATOM 814 O O . ARG A 1 99 ? -23.509 11.820 9.667 1.00 62.66 99 ARG A O 1
ATOM 821 N N . GLY A 1 100 ? -23.373 12.493 11.798 1.00 60.50 100 GLY A N 1
ATOM 822 C CA . GLY A 1 100 ? -24.698 13.119 11.838 1.00 60.50 100 GLY A CA 1
ATOM 823 C C . GLY A 1 100 ? -25.827 12.254 12.394 1.00 60.50 100 GLY A C 1
ATOM 824 O O . GLY A 1 100 ? -26.889 12.798 12.678 1.00 60.50 100 GLY A O 1
ATOM 825 N N . VAL A 1 101 ? -25.585 10.965 12.643 1.00 64.81 101 VAL A N 1
ATOM 826 C CA . VAL A 1 101 ? -26.583 10.081 13.255 1.00 64.81 101 VAL A CA 1
ATOM 827 C C . VAL A 1 101 ? -26.618 10.313 14.768 1.00 64.81 101 VAL A C 1
ATOM 829 O O . VAL A 1 101 ? -25.589 10.237 15.447 1.00 64.81 101 VAL A O 1
ATOM 832 N N . ILE A 1 102 ? -27.803 10.633 15.295 1.00 59.78 102 ILE A N 1
ATOM 833 C CA . ILE A 1 102 ? -28.065 10.713 16.736 1.00 59.78 102 ILE A CA 1
ATOM 834 C C . ILE A 1 102 ? -28.088 9.279 17.273 1.00 59.78 102 ILE A C 1
ATOM 836 O O . ILE A 1 102 ? -28.869 8.456 16.806 1.00 59.78 102 ILE A O 1
ATOM 840 N N . ARG A 1 103 ? -27.226 8.969 18.246 1.00 68.19 103 ARG A N 1
ATOM 841 C CA . ARG A 1 103 ? -27.153 7.647 18.882 1.00 68.19 103 ARG A CA 1
ATOM 842 C C . ARG A 1 103 ? -27.697 7.753 20.293 1.00 68.19 103 ARG A C 1
ATOM 844 O O . ARG A 1 103 ? -27.127 8.494 21.087 1.00 68.19 103 ARG A O 1
ATOM 851 N N . PHE A 1 104 ? -28.779 7.040 20.605 1.00 67.25 104 PHE A N 1
ATOM 852 C CA . PHE A 1 104 ? -29.369 7.038 21.955 1.00 67.25 104 PHE A CA 1
ATOM 853 C C . PHE A 1 104 ? -29.614 8.462 22.490 1.00 67.25 104 PHE A C 1
ATOM 855 O O . PHE A 1 104 ? -29.293 8.784 23.631 1.00 67.25 104 PHE A O 1
ATOM 862 N N . GLY A 1 105 ? -30.083 9.359 21.614 1.00 67.81 105 GLY A N 1
ATOM 863 C CA . GLY A 1 105 ? -30.334 10.766 21.943 1.00 67.81 105 GLY A CA 1
ATOM 864 C C . GLY A 1 105 ? -29.092 11.661 22.076 1.00 67.81 105 GLY A C 1
ATOM 865 O O . GLY A 1 105 ? -29.242 12.849 22.339 1.00 67.81 105 GLY A O 1
ATOM 866 N N . LYS A 1 106 ? -27.867 11.150 21.875 1.00 69.94 106 LYS A N 1
ATOM 867 C CA . LYS A 1 106 ? -26.616 11.924 21.994 1.00 69.94 106 LYS A CA 1
ATOM 868 C C . LYS A 1 106 ? -25.851 11.986 20.662 1.00 69.94 106 LYS A C 1
ATOM 870 O O . LYS A 1 106 ? -25.747 11.004 19.925 1.00 69.94 106 LYS A O 1
ATOM 875 N N . ARG A 1 107 ? -25.292 13.159 20.341 1.00 71.94 107 ARG A N 1
ATOM 876 C CA . ARG A 1 107 ? -24.489 13.438 19.132 1.00 71.94 107 ARG A CA 1
ATOM 877 C C . ARG A 1 107 ? -23.249 14.246 19.521 1.00 71.94 107 ARG A C 1
ATOM 879 O O . ARG A 1 107 ? -23.342 15.127 20.364 1.00 71.94 107 ARG A O 1
ATOM 886 N N . GLY A 1 108 ? -22.109 13.987 18.877 1.00 73.94 108 GLY A N 1
ATOM 887 C CA . GLY A 1 108 ? -20.889 14.792 19.048 1.00 73.94 108 GLY A CA 1
ATOM 888 C C . GLY A 1 108 ? -19.688 14.026 19.606 1.00 73.94 108 GLY A C 1
ATOM 889 O O . GLY A 1 108 ? -19.679 12.802 19.658 1.00 73.94 108 GLY A O 1
ATOM 890 N N . LYS A 1 109 ? -18.619 14.739 19.970 1.00 76.62 109 LYS A N 1
ATOM 891 C CA . LYS A 1 109 ? -17.416 14.120 20.552 1.00 76.62 109 LYS A CA 1
ATOM 892 C C . LYS A 1 109 ? -17.749 13.503 21.920 1.00 76.62 109 LYS A C 1
ATOM 894 O O . LYS A 1 109 ? -18.651 13.975 22.599 1.00 76.62 109 LYS A O 1
ATOM 899 N N . LEU A 1 110 ? -17.003 12.467 22.312 1.00 76.69 110 LEU A N 1
ATOM 900 C CA . LEU A 1 110 ? -17.107 11.787 23.617 1.00 76.69 110 LEU A CA 1
ATOM 901 C C . LEU A 1 110 ? -18.401 10.990 23.881 1.00 76.69 110 LEU A C 1
ATOM 903 O O . LEU A 1 110 ? -18.601 10.524 24.998 1.00 76.69 110 LEU A O 1
ATOM 907 N N . HIS A 1 111 ? -19.263 10.761 22.884 1.00 77.12 111 HIS A N 1
ATOM 908 C CA . HIS A 1 111 ? -20.364 9.809 23.072 1.00 77.12 111 HIS A CA 1
ATOM 909 C C . HIS A 1 111 ? -19.830 8.358 23.182 1.00 77.12 111 HIS A C 1
ATOM 911 O O . HIS A 1 111 ? -18.792 8.035 22.583 1.00 77.12 111 HIS A O 1
ATOM 917 N N . PRO A 1 112 ? -20.561 7.446 23.852 1.00 79.19 112 PRO A N 1
ATOM 918 C CA . PRO A 1 112 ? -20.217 6.026 23.886 1.00 79.19 112 PRO A CA 1
ATOM 919 C C . PRO A 1 112 ? -20.117 5.433 22.475 1.00 79.19 112 PRO A C 1
ATOM 921 O O . PRO A 1 112 ? -20.899 5.773 21.584 1.00 79.19 112 PRO A O 1
ATOM 924 N N . ARG A 1 113 ? -19.122 4.572 22.246 1.00 79.75 113 ARG A N 1
ATOM 925 C CA . ARG A 1 113 ? -18.939 3.850 20.969 1.00 79.75 113 ARG A CA 1
ATOM 926 C C . ARG A 1 113 ? -19.525 2.439 20.991 1.00 79.75 113 ARG A C 1
ATOM 928 O O . ARG A 1 113 ? -19.611 1.813 19.937 1.00 79.75 113 ARG A O 1
ATOM 935 N N . PHE A 1 114 ? -19.913 1.975 22.170 1.00 86.56 114 PHE A N 1
ATOM 936 C CA . PHE A 1 114 ? -20.435 0.646 22.439 1.00 86.56 114 PHE A CA 1
ATOM 937 C C . PHE A 1 114 ? -21.743 0.761 23.222 1.00 86.56 114 PHE A C 1
ATOM 939 O O . PHE A 1 114 ? -21.917 1.728 23.968 1.00 86.56 114 PHE A O 1
ATOM 946 N N . ILE A 1 115 ? -22.643 -0.199 23.019 1.00 85.06 115 ILE A N 1
ATOM 947 C CA . ILE A 1 115 ? -23.955 -0.307 23.672 1.00 85.06 115 ILE A CA 1
ATOM 948 C C . ILE A 1 115 ? -24.156 -1.724 24.206 1.00 85.06 115 ILE A C 1
ATOM 950 O O . ILE A 1 115 ? -23.541 -2.654 23.690 1.00 85.06 115 ILE A O 1
ATOM 954 N N . GLY A 1 116 ? -25.014 -1.878 25.211 1.00 85.69 116 GLY A N 1
ATOM 955 C CA . GLY A 1 116 ? -25.227 -3.142 25.919 1.00 85.69 116 GLY A CA 1
ATOM 956 C C . GLY A 1 116 ? -24.917 -3.006 27.414 1.00 85.69 116 GLY A C 1
ATOM 957 O O . GLY A 1 116 ? -24.851 -1.872 27.905 1.00 85.69 116 GLY A O 1
ATOM 958 N N . PRO A 1 117 ? -24.713 -4.115 28.139 1.00 86.19 117 PRO A N 1
ATOM 959 C CA . PRO A 1 117 ? -24.451 -5.455 27.614 1.00 86.19 117 PRO A CA 1
ATOM 960 C C . PRO A 1 117 ? -25.741 -6.177 27.170 1.00 86.19 117 PRO A C 1
ATOM 962 O O . PRO A 1 117 ? -26.806 -5.957 27.743 1.00 86.19 117 PRO A O 1
ATOM 965 N N . PHE A 1 118 ? -25.650 -6.970 26.103 1.00 87.06 118 PHE A N 1
ATOM 966 C CA . PHE A 1 118 ? -26.738 -7.809 25.583 1.00 87.06 118 PHE A CA 1
ATOM 967 C C . PHE A 1 118 ? -26.335 -9.272 25.690 1.00 87.06 118 PHE A C 1
ATOM 969 O O . PHE A 1 118 ? -25.161 -9.561 25.485 1.00 87.06 118 PHE A O 1
ATOM 976 N N . GLU A 1 119 ? -27.292 -10.142 25.989 1.00 87.38 119 GLU A N 1
ATOM 977 C CA . GLU A 1 119 ? -27.159 -11.601 25.878 1.00 87.38 119 GLU A CA 1
ATOM 978 C C . GLU A 1 119 ? -27.431 -12.063 24.440 1.00 87.38 119 GLU A C 1
ATOM 980 O O . GLU A 1 119 ? -28.358 -11.491 23.812 1.00 87.38 119 GLU A O 1
#

Sequence (119 aa):
SLLPFVEFAYNNSYHSSIQMAPYEALYGRKCGSPLYWDDVGERRVLGPKLIEETVEHVELIRQRLRTAQSRMKSTADHHRRDIQFEVGEQAFLRVSPFRGVIRFGKRGKLHPRFIGPFE

InterPro domains:
  IPR036397 Ribonuclease H superfamily [G3DSA:3.30.420.10] (1-76)